Protein AF-A0A382GGD1-F1 (afdb_monomer_lite)

pLDDT: mean 84.11, std 13.81, range [53.19, 97.19]

Structure (mmCIF, N/CA/C/O backbone):
data_AF-A0A382GGD1-F1
#
_entry.id   AF-A0A382GGD1-F1
#
loop_
_atom_site.group_PDB
_atom_site.id
_atom_site.type_symbol
_atom_site.label_atom_id
_atom_site.label_alt_id
_atom_site.label_comp_id
_atom_site.label_asym_id
_atom_site.label_entity_id
_atom_site.label_seq_id
_atom_site.pdbx_PDB_ins_code
_atom_site.Cartn_x
_atom_site.Cartn_y
_atom_site.Cartn_z
_atom_site.occupancy
_atom_site.B_iso_or_equiv
_atom_site.auth_seq_id
_atom_site.auth_comp_id
_atom_site.auth_asym_id
_atom_site.auth_atom_id
_atom_site.pdbx_PDB_model_num
ATOM 1 N N . MET A 1 1 ? -46.964 12.993 37.342 1.00 58.44 1 MET A N 1
ATOM 2 C CA . MET A 1 1 ? -46.253 13.427 36.117 1.00 58.44 1 MET A CA 1
ATOM 3 C C . MET A 1 1 ? -44.753 13.723 36.313 1.00 58.44 1 MET A C 1
ATOM 5 O O . MET A 1 1 ? -44.130 14.163 35.367 1.00 58.44 1 MET A O 1
ATOM 9 N N . GLN A 1 2 ? -44.131 13.456 37.475 1.00 62.41 2 GLN A N 1
ATOM 10 C CA . GLN A 1 2 ? -42.715 13.800 37.748 1.00 62.41 2 GLN A CA 1
ATOM 11 C C . GLN A 1 2 ? -41.732 12.611 37.733 1.00 62.41 2 GLN A C 1
ATOM 13 O O . GLN A 1 2 ? -40.563 12.780 38.062 1.00 62.41 2 GLN A O 1
ATOM 18 N N . LYS A 1 3 ? -42.185 11.400 37.388 1.00 66.38 3 LYS A N 1
ATOM 19 C CA . LYS A 1 3 ? -41.391 10.173 37.570 1.00 66.38 3 LYS A CA 1
ATOM 20 C C . LYS A 1 3 ? -40.242 10.014 36.564 1.00 66.38 3 LYS A C 1
ATOM 22 O O . LYS A 1 3 ?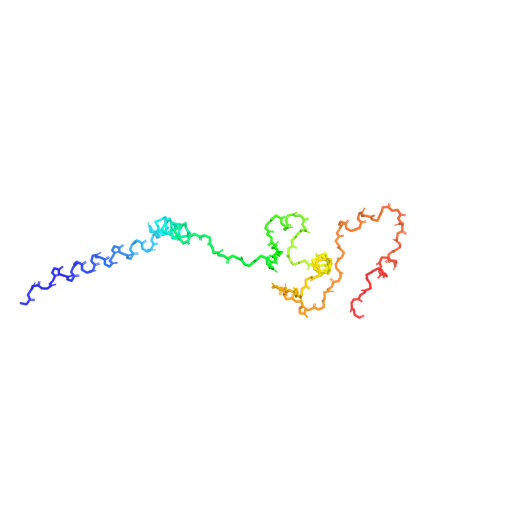 -39.306 9.284 36.869 1.00 66.38 3 LYS A O 1
ATOM 27 N N . ASP A 1 4 ? -40.276 10.737 35.440 1.00 76.69 4 ASP A N 1
ATOM 28 C CA . ASP A 1 4 ? -39.373 10.474 34.310 1.00 76.69 4 ASP A CA 1
ATOM 29 C C . ASP A 1 4 ? -38.191 11.453 34.182 1.00 76.69 4 ASP A C 1
ATOM 31 O O . ASP A 1 4 ? -37.212 11.166 33.494 1.00 76.69 4 ASP A O 1
ATOM 35 N N . TYR A 1 5 ? -38.225 12.579 34.907 1.00 85.38 5 TYR A N 1
ATOM 36 C CA . TYR A 1 5 ? -37.112 13.534 34.997 1.00 85.38 5 TYR A CA 1
ATOM 37 C C . TYR A 1 5 ? -35.745 12.917 35.340 1.00 85.38 5 TYR A C 1
ATOM 39 O O . TYR A 1 5 ? -34.767 13.317 34.704 1.00 85.38 5 TYR A O 1
ATOM 47 N N . PRO A 1 6 ? -35.617 11.953 36.277 1.00 90.19 6 PRO A N 1
ATOM 48 C CA . PRO A 1 6 ? -34.315 11.347 36.554 1.00 90.19 6 PRO A CA 1
ATOM 49 C C . PRO A 1 6 ? -33.727 10.626 35.335 1.00 90.19 6 PRO A C 1
ATOM 51 O O . PRO A 1 6 ? -32.525 10.721 35.105 1.00 90.19 6 PRO A O 1
ATOM 54 N N . TYR A 1 7 ? -34.546 9.968 34.509 1.00 92.62 7 TYR A N 1
ATOM 55 C CA . TYR A 1 7 ? -34.056 9.272 33.314 1.00 92.62 7 TYR A CA 1
ATOM 56 C C . TYR A 1 7 ? -33.569 10.247 32.243 1.00 92.62 7 TYR A C 1
ATOM 58 O O . TYR A 1 7 ? -32.540 10.000 31.620 1.00 92.62 7 TYR A O 1
ATOM 66 N N . ILE A 1 8 ? -34.261 11.379 32.084 1.00 93.50 8 ILE A N 1
ATOM 67 C CA . ILE A 1 8 ? -33.866 12.447 31.155 1.00 93.50 8 ILE A CA 1
ATOM 68 C C . ILE A 1 8 ? -32.514 13.042 31.570 1.00 93.50 8 ILE A C 1
ATOM 70 O O . ILE A 1 8 ? -31.624 13.227 30.740 1.00 93.50 8 ILE A O 1
ATOM 74 N N . ILE A 1 9 ? -32.323 13.302 32.865 1.00 94.88 9 ILE A N 1
ATOM 75 C CA . ILE A 1 9 ? -31.057 13.834 33.384 1.00 94.88 9 ILE A CA 1
ATOM 76 C C . ILE A 1 9 ? -29.919 12.831 33.164 1.00 94.88 9 ILE A C 1
ATOM 78 O O . ILE A 1 9 ? -28.842 13.223 32.721 1.00 94.88 9 ILE A O 1
ATOM 82 N N . ILE A 1 10 ? -30.162 11.540 33.409 1.00 96.00 10 ILE A N 1
ATOM 83 C CA . ILE A 1 10 ? -29.172 10.486 33.155 1.00 96.00 10 ILE A CA 1
ATOM 84 C C . ILE A 1 10 ? -28.827 10.415 31.665 1.00 96.00 10 ILE A C 1
ATOM 86 O O . ILE A 1 10 ? -27.644 10.384 31.329 1.00 96.00 10 ILE A O 1
ATOM 90 N N . SER A 1 11 ? -29.815 10.440 30.763 1.00 95.69 11 SER A N 1
ATOM 91 C CA . SER A 1 11 ? -29.546 10.366 29.322 1.00 95.69 11 SER A CA 1
ATOM 92 C C . SER A 1 11 ? -28.722 11.552 28.828 1.00 95.69 11 SER A C 1
ATOM 94 O O . SER A 1 11 ? -27.766 11.358 28.079 1.00 95.69 11 SER A O 1
ATOM 96 N N . PHE A 1 12 ? -29.037 12.769 29.285 1.00 96.88 12 PHE A N 1
ATOM 97 C CA . PHE A 1 12 ? -28.243 13.949 28.938 1.00 96.88 12 PHE A CA 1
ATOM 98 C C . PHE A 1 12 ? -26.852 13.908 29.569 1.00 96.88 12 PHE A C 1
ATOM 100 O O . PHE A 1 12 ? -25.885 14.269 28.906 1.00 96.88 12 PHE A O 1
ATOM 107 N N . GLY A 1 13 ? -26.725 13.418 30.804 1.00 97.19 13 GLY A N 1
ATOM 108 C CA . GLY A 1 13 ? -25.429 13.226 31.452 1.00 97.19 13 GLY A CA 1
ATOM 109 C C . GLY A 1 13 ? -24.529 12.270 30.669 1.00 97.19 13 GLY A C 1
ATOM 110 O O . GLY A 1 13 ? -23.388 12.609 30.367 1.00 97.19 13 GLY A O 1
ATOM 111 N N . VAL A 1 14 ? -25.062 11.114 30.266 1.00 97.00 14 VAL A N 1
ATOM 112 C CA . VAL A 1 14 ? -24.341 10.145 29.426 1.00 97.00 14 VAL A CA 1
ATOM 113 C C . VAL A 1 14 ? -23.961 10.770 28.083 1.00 97.00 14 VAL A C 1
ATOM 115 O O . VAL A 1 14 ? -22.804 10.675 27.679 1.00 97.00 14 VAL A O 1
ATOM 118 N N . ALA A 1 15 ? -24.893 11.458 27.417 1.00 96.94 15 ALA A N 1
ATOM 119 C CA . ALA A 1 15 ? -24.620 12.118 26.142 1.00 96.94 15 ALA A CA 1
ATOM 120 C C . ALA A 1 15 ? -23.500 13.165 26.259 1.00 96.94 15 ALA A C 1
ATOM 122 O O . ALA A 1 15 ? -22.594 13.177 25.433 1.00 96.94 15 ALA A O 1
ATOM 123 N N . ILE A 1 16 ? -23.516 13.998 27.305 1.00 96.88 16 ILE A N 1
ATOM 124 C CA . ILE A 1 16 ? -22.475 15.005 27.559 1.00 96.88 16 ILE A CA 1
ATOM 125 C C . ILE A 1 16 ? -21.115 14.339 27.781 1.00 96.88 16 ILE A C 1
ATOM 127 O O . ILE A 1 16 ? -20.122 14.796 27.219 1.00 96.88 16 ILE A O 1
ATOM 131 N N . VAL A 1 17 ? -21.059 13.247 28.549 1.00 95.88 17 VAL A N 1
ATOM 132 C CA . VAL A 1 17 ? -19.814 12.490 28.753 1.00 95.88 17 VAL A CA 1
ATOM 133 C C . VAL A 1 17 ? -19.264 11.983 27.422 1.00 95.88 17 VAL A C 1
ATOM 135 O O . VAL A 1 17 ? -18.088 12.198 27.143 1.00 95.88 17 VAL A O 1
ATOM 138 N N . PHE A 1 18 ? -20.098 11.374 26.574 1.00 94.50 18 PHE A N 1
ATOM 139 C CA . PHE A 1 18 ? -19.656 10.914 25.255 1.00 94.50 18 PHE A CA 1
ATOM 140 C C . PHE A 1 18 ? -19.214 12.067 24.351 1.00 94.50 18 PHE A C 1
ATOM 142 O O . PHE A 1 18 ? -18.177 11.947 23.711 1.00 94.50 18 PHE A O 1
ATOM 149 N N . ILE A 1 19 ? -19.923 13.201 24.350 1.00 95.75 19 ILE A N 1
ATOM 150 C CA . ILE A 1 19 ? -19.511 14.395 23.595 1.00 95.75 19 ILE A CA 1
ATOM 151 C C . ILE A 1 19 ? -18.121 14.863 24.036 1.00 95.75 19 ILE A C 1
ATOM 153 O O . ILE A 1 19 ? -17.281 15.141 23.187 1.00 95.75 19 ILE A O 1
ATOM 157 N N . ILE A 1 20 ? -17.857 14.919 25.345 1.00 95.44 20 ILE A N 1
ATOM 158 C CA . ILE A 1 20 ? -16.545 15.313 25.880 1.00 95.44 20 ILE A CA 1
ATOM 159 C C . ILE A 1 20 ? -15.473 14.294 25.478 1.00 95.44 20 ILE A C 1
ATOM 161 O O . ILE A 1 20 ? -14.418 14.686 24.988 1.00 95.44 20 ILE A O 1
ATOM 165 N N . LEU A 1 21 ? -15.740 12.995 25.643 1.00 93.31 21 LEU A N 1
ATOM 166 C CA . LEU A 1 21 ? -14.807 11.939 25.238 1.00 93.31 21 LEU A CA 1
ATOM 167 C C . LEU A 1 21 ? -14.469 12.027 23.745 1.00 93.31 21 LEU A C 1
ATOM 169 O O . LEU A 1 21 ? -13.305 11.860 23.387 1.00 93.31 21 LEU A O 1
ATOM 173 N N . THR A 1 22 ? -15.461 12.318 22.896 1.00 91.81 22 THR A N 1
ATOM 174 C CA . THR A 1 22 ? -15.271 12.476 21.452 1.00 91.81 22 THR A CA 1
ATOM 175 C C . THR A 1 22 ? -14.502 13.745 21.105 1.00 91.81 22 THR A C 1
ATOM 177 O O . THR A 1 22 ? -13.566 13.676 20.320 1.00 91.81 22 THR A O 1
ATOM 180 N N . TRP A 1 23 ? -14.849 14.886 21.705 1.00 95.06 23 TRP A N 1
ATOM 181 C CA . TRP A 1 23 ? -14.211 16.175 21.411 1.00 95.06 23 TRP A CA 1
ATOM 182 C C . TRP A 1 23 ? -12.721 16.195 21.768 1.00 95.06 23 TRP A C 1
ATOM 184 O O . TRP A 1 23 ? -11.930 16.846 21.096 1.00 95.06 23 TRP A O 1
ATOM 194 N N . PHE A 1 24 ? -12.346 15.499 22.842 1.00 93.88 24 PHE A N 1
ATOM 195 C CA . PHE A 1 24 ? -10.962 15.415 23.312 1.00 93.88 24 PHE A CA 1
ATOM 196 C C . PHE A 1 24 ? -10.246 14.130 22.874 1.00 93.88 24 PHE A C 1
ATOM 198 O O . PHE A 1 24 ? -9.156 13.867 23.377 1.00 93.88 24 PHE A O 1
ATOM 205 N N . GLU A 1 25 ? -10.856 13.316 22.001 1.00 91.19 25 GLU A N 1
ATOM 206 C CA . GLU A 1 25 ? -10.249 12.090 21.449 1.00 91.19 25 GLU A CA 1
ATOM 207 C C . GLU A 1 25 ? -9.727 11.113 22.532 1.00 91.19 25 GLU A C 1
ATOM 209 O O . GLU A 1 25 ? -8.839 10.290 22.313 1.00 91.19 25 GLU A O 1
ATOM 214 N N . LEU A 1 26 ? -10.321 11.142 23.734 1.00 86.81 26 LEU A N 1
ATOM 215 C CA . LEU A 1 26 ? -9.819 10.422 24.919 1.00 86.81 26 LEU A CA 1
ATOM 216 C C . LEU A 1 26 ? -9.935 8.890 24.811 1.00 86.81 26 LEU A C 1
ATOM 218 O O . LEU A 1 26 ? -9.441 8.164 25.675 1.00 86.81 26 LEU A O 1
ATOM 222 N N . TYR A 1 27 ? -10.596 8.396 23.766 1.00 88.00 27 TYR A N 1
ATOM 223 C CA . TYR A 1 27 ? -10.816 6.979 23.489 1.00 88.00 27 TYR A CA 1
ATOM 224 C C . TYR A 1 27 ? -9.859 6.412 22.428 1.00 88.00 27 TYR A C 1
ATOM 226 O O . TYR A 1 27 ? -9.732 5.190 22.353 1.00 88.00 27 TYR A O 1
ATOM 234 N N . GLU A 1 28 ? -9.138 7.245 21.666 1.00 89.44 28 GLU A N 1
ATOM 235 C CA . GLU A 1 28 ? -8.308 6.786 20.538 1.00 89.44 28 GLU A CA 1
ATOM 236 C C . GLU A 1 28 ? -7.224 5.793 20.964 1.00 89.44 28 GLU A C 1
ATOM 238 O O . GLU A 1 28 ? -7.002 4.766 20.327 1.00 89.44 28 GLU A O 1
ATOM 243 N N . GLY A 1 29 ? -6.558 6.052 22.094 1.00 91.50 29 GLY A N 1
ATOM 244 C CA . GLY A 1 29 ? -5.527 5.149 22.608 1.00 91.50 29 GLY A CA 1
ATOM 245 C C . GLY A 1 29 ? -6.076 3.765 22.973 1.00 91.50 29 GLY A C 1
ATOM 246 O O . GLY A 1 29 ? -5.388 2.756 22.795 1.00 91.50 29 GLY A O 1
ATOM 247 N N . MET A 1 30 ? -7.316 3.703 23.470 1.00 91.94 30 MET A N 1
ATOM 248 C CA . MET A 1 30 ? -8.003 2.436 23.730 1.00 91.94 30 MET A CA 1
ATOM 249 C C . MET A 1 30 ? -8.450 1.776 22.427 1.00 91.94 30 MET A C 1
ATOM 251 O O . MET A 1 30 ? -8.269 0.569 22.273 1.00 91.94 30 MET A O 1
ATOM 255 N N . GLU A 1 31 ? -8.995 2.552 21.494 1.00 93.50 31 GLU A N 1
ATOM 256 C CA . GLU A 1 31 ? -9.434 2.071 20.186 1.00 93.50 31 GLU A CA 1
ATOM 257 C C . GLU A 1 31 ? -8.283 1.439 19.399 1.00 93.50 31 GLU A C 1
ATOM 259 O O . GLU A 1 31 ? -8.405 0.291 18.974 1.00 93.50 31 GLU A O 1
ATOM 264 N N . ASN A 1 32 ? -7.140 2.120 19.301 1.00 95.00 32 ASN A N 1
ATOM 265 C CA . ASN A 1 32 ? -5.954 1.615 18.605 1.00 95.00 32 ASN A CA 1
ATOM 266 C C . ASN A 1 32 ? -5.463 0.293 19.209 1.00 95.00 32 ASN A C 1
ATOM 268 O O . ASN A 1 32 ? -5.207 -0.668 18.489 1.00 95.00 32 ASN A O 1
ATOM 272 N N . LYS A 1 33 ? -5.433 0.182 20.544 1.00 95.62 33 LYS A N 1
ATOM 273 C CA . LYS A 1 33 ? -5.076 -1.077 21.224 1.00 95.62 33 LYS A CA 1
ATOM 274 C C . LYS A 1 33 ? -6.081 -2.194 20.947 1.00 95.62 33 LYS A C 1
ATOM 276 O O . LYS A 1 33 ? -5.685 -3.342 20.750 1.00 95.62 33 LYS A O 1
ATOM 281 N N . LEU A 1 34 ? -7.379 -1.887 20.954 1.00 96.00 34 LEU A N 1
ATOM 282 C CA . LEU A 1 34 ? -8.422 -2.861 20.625 1.00 96.00 34 LEU A CA 1
ATOM 283 C C . LEU A 1 34 ? -8.319 -3.306 19.162 1.00 96.00 34 LEU A C 1
ATOM 285 O O . LEU A 1 34 ? -8.526 -4.482 18.863 1.00 96.00 34 LEU A O 1
ATOM 289 N N . LEU A 1 35 ? -7.973 -2.394 18.260 1.00 95.81 35 LEU A N 1
ATOM 290 C CA . LEU A 1 35 ? -7.758 -2.666 16.846 1.00 95.81 35 LEU A CA 1
ATOM 291 C C . LEU A 1 35 ? -6.530 -3.565 16.626 1.00 95.81 35 LEU A C 1
ATOM 293 O O . LEU A 1 35 ? -6.644 -4.582 15.937 1.00 95.81 35 LEU A O 1
ATOM 297 N N . ASP A 1 36 ? -5.417 -3.291 17.306 1.00 95.56 36 ASP A N 1
ATOM 298 C CA . ASP A 1 36 ? -4.228 -4.152 17.300 1.00 95.56 36 ASP A CA 1
ATOM 299 C C . ASP A 1 36 ? -4.542 -5.561 17.821 1.00 95.56 36 ASP A C 1
ATOM 301 O O . ASP A 1 36 ? -4.190 -6.562 17.192 1.00 95.56 36 ASP A O 1
ATOM 305 N N . LEU A 1 37 ? -5.275 -5.663 18.935 1.00 96.69 37 LEU A N 1
ATOM 306 C CA . LEU A 1 37 ? -5.716 -6.950 19.484 1.00 96.69 37 LEU A CA 1
ATOM 307 C C . LEU A 1 37 ? -6.597 -7.719 18.496 1.00 96.69 37 LEU A C 1
ATOM 309 O O . LEU A 1 37 ? -6.460 -8.937 18.372 1.00 96.69 37 LEU A O 1
ATOM 313 N N . ARG A 1 38 ? -7.474 -7.028 17.759 1.00 95.25 38 ARG A N 1
ATOM 314 C CA . ARG A 1 38 ? -8.291 -7.652 16.708 1.00 95.25 38 ARG A CA 1
ATOM 315 C C . ARG A 1 38 ? -7.427 -8.182 15.569 1.00 95.25 38 ARG A C 1
ATOM 317 O O . ARG A 1 38 ? -7.721 -9.270 15.078 1.00 95.25 38 ARG A O 1
ATOM 324 N N . PHE A 1 39 ? -6.368 -7.477 15.171 1.00 94.81 39 PHE A N 1
ATOM 325 C CA . PHE A 1 39 ? -5.437 -7.982 14.157 1.00 94.81 39 PHE A CA 1
ATOM 326 C C . PHE A 1 39 ? -4.636 -9.186 14.643 1.00 94.81 39 PHE A C 1
ATOM 328 O O . PHE A 1 39 ? -4.523 -10.167 13.906 1.00 94.81 39 PHE A O 1
ATOM 335 N N . LEU A 1 40 ? -4.149 -9.152 15.884 1.00 93.69 40 LEU A N 1
ATOM 336 C CA . LEU A 1 40 ? -3.453 -10.286 16.491 1.00 93.69 40 LEU A CA 1
ATOM 337 C C . LEU A 1 40 ? -4.367 -11.514 16.589 1.00 93.69 40 LEU A C 1
ATOM 339 O O . LEU A 1 40 ? -3.966 -1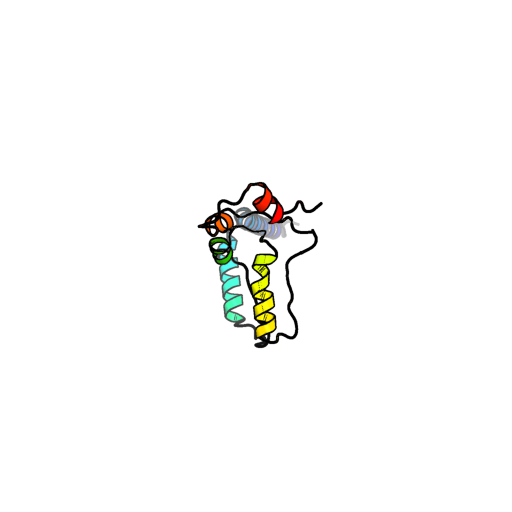2.604 16.189 1.00 93.69 40 LEU A O 1
ATOM 343 N N . ASN A 1 41 ? -5.606 -11.331 17.055 1.00 95.62 41 ASN A N 1
ATOM 344 C CA . ASN A 1 41 ? -6.579 -12.414 17.197 1.00 95.62 41 ASN A CA 1
ATOM 345 C C . ASN A 1 41 ? -7.057 -12.971 15.848 1.00 95.62 41 ASN A C 1
ATOM 347 O O . ASN A 1 41 ? -7.285 -14.170 15.728 1.00 95.62 41 ASN A O 1
ATOM 351 N N . ARG A 1 42 ? -7.200 -12.118 14.823 1.00 94.00 42 ARG A N 1
ATOM 352 C CA . ARG A 1 42 ? -7.532 -12.563 13.458 1.00 94.00 42 ARG A CA 1
ATOM 353 C C . ARG A 1 42 ? -6.444 -13.474 12.885 1.00 94.00 42 ARG A C 1
ATOM 355 O O . ARG A 1 42 ? -6.754 -14.359 12.095 1.00 94.00 42 ARG A O 1
ATOM 362 N N . GLY A 1 43 ? -5.189 -13.249 13.270 1.00 91.00 43 GLY A N 1
ATOM 363 C CA . GLY A 1 43 ? -4.047 -13.986 12.752 1.00 91.00 43 GLY A CA 1
ATOM 364 C C . GLY A 1 43 ? -3.675 -13.588 11.321 1.00 91.00 43 GLY A C 1
ATOM 365 O O . GLY A 1 43 ? -4.168 -12.602 10.756 1.00 91.00 43 GLY A O 1
ATOM 366 N N . LYS A 1 44 ? -2.745 -14.355 10.743 1.00 88.94 44 LYS A N 1
ATOM 367 C CA . LYS A 1 44 ? -2.278 -14.145 9.370 1.00 88.94 44 LYS A CA 1
ATOM 368 C C . LYS A 1 44 ? -3.368 -14.564 8.390 1.00 88.94 44 LYS A C 1
ATOM 370 O 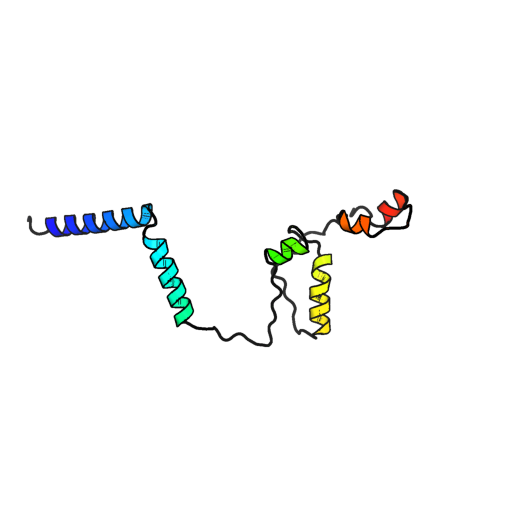O . LYS A 1 44 ? -3.942 -15.638 8.522 1.00 88.94 44 LYS A O 1
ATOM 375 N N . ILE A 1 45 ? -3.623 -13.713 7.404 1.00 89.50 45 ILE A N 1
ATOM 376 C CA . ILE A 1 45 ? -4.460 -14.072 6.261 1.00 89.50 45 ILE A CA 1
ATOM 377 C C . ILE A 1 45 ? -3.603 -14.940 5.342 1.00 89.50 45 ILE A C 1
ATOM 379 O O . ILE A 1 45 ? -2.457 -14.580 5.071 1.00 89.50 45 ILE A O 1
ATOM 383 N N . GLU A 1 46 ? -4.137 -16.073 4.887 1.00 89.81 46 GLU A N 1
ATOM 384 C CA . GLU A 1 46 ? -3.444 -16.901 3.904 1.00 89.81 46 GLU A CA 1
ATOM 385 C C . GLU A 1 46 ? -3.260 -16.112 2.607 1.00 89.81 46 GLU A C 1
ATOM 387 O O . GLU A 1 46 ? -4.219 -15.664 1.976 1.00 89.81 46 GLU A O 1
ATOM 392 N N . THR A 1 47 ? -2.002 -15.907 2.237 1.00 90.38 47 THR A N 1
ATOM 393 C CA . THR A 1 47 ? -1.612 -15.259 0.990 1.00 90.38 47 THR A CA 1
ATOM 394 C C . THR A 1 47 ? -1.338 -16.319 -0.057 1.00 90.38 47 THR A C 1
ATOM 396 O O . THR A 1 47 ? -0.821 -17.394 0.250 1.00 90.38 47 THR A O 1
ATOM 399 N N . ARG A 1 48 ? -1.640 -16.011 -1.316 1.00 92.44 48 ARG A N 1
ATOM 400 C CA . ARG A 1 48 ? -1.220 -16.882 -2.408 1.00 92.44 48 ARG A CA 1
ATOM 401 C C . ARG A 1 48 ? 0.289 -16.755 -2.616 1.00 92.44 48 ARG A C 1
ATOM 403 O O . ARG A 1 48 ? 0.821 -15.650 -2.591 1.00 92.44 48 ARG A O 1
ATOM 410 N N . ASN A 1 49 ? 0.958 -17.882 -2.840 1.00 90.62 49 ASN A N 1
ATOM 411 C CA . ASN A 1 49 ? 2.414 -17.936 -3.020 1.00 90.62 49 ASN A CA 1
ATOM 412 C C . ASN A 1 49 ? 2.859 -17.678 -4.470 1.00 90.62 49 ASN A C 1
ATOM 414 O O . ASN A 1 49 ? 4.052 -17.676 -4.751 1.00 90.62 49 ASN A O 1
ATOM 418 N N . ASP A 1 50 ? 1.910 -17.498 -5.388 1.00 92.88 50 ASP A N 1
ATOM 419 C CA . ASP A 1 50 ? 2.134 -17.218 -6.810 1.00 92.88 50 ASP A CA 1
ATOM 420 C C . ASP A 1 50 ? 2.003 -15.723 -7.150 1.00 92.88 50 ASP A C 1
ATOM 422 O O . ASP A 1 50 ? 2.055 -15.343 -8.316 1.00 92.88 50 ASP A O 1
ATOM 426 N N . ILE A 1 51 ? 1.836 -14.868 -6.137 1.00 92.94 51 ILE A N 1
ATOM 427 C CA . ILE A 1 51 ? 1.759 -13.416 -6.290 1.00 92.94 51 ILE A CA 1
ATOM 428 C C . ILE A 1 51 ? 2.952 -12.790 -5.573 1.00 92.94 51 ILE A C 1
ATOM 430 O O . ILE A 1 51 ? 3.162 -13.020 -4.383 1.00 92.94 51 ILE A O 1
ATOM 434 N N . ALA A 1 52 ? 3.700 -11.960 -6.296 1.00 91.44 52 ALA A N 1
ATOM 435 C CA . ALA A 1 52 ? 4.746 -11.110 -5.744 1.00 91.44 52 ALA A CA 1
ATOM 436 C C . ALA A 1 52 ? 4.340 -9.638 -5.876 1.00 91.44 52 ALA A C 1
ATOM 438 O O . ALA A 1 52 ? 3.772 -9.237 -6.893 1.00 91.44 52 ALA A O 1
ATOM 439 N N . THR A 1 53 ? 4.640 -8.835 -4.855 1.00 92.75 53 THR A N 1
ATOM 440 C CA . THR A 1 53 ? 4.432 -7.383 -4.870 1.00 92.75 53 THR A CA 1
ATOM 441 C C . THR A 1 53 ? 5.771 -6.662 -4.927 1.00 92.75 53 THR A C 1
ATOM 443 O O . THR A 1 53 ? 6.768 -7.111 -4.360 1.00 92.75 53 THR A O 1
ATOM 446 N N . LEU A 1 54 ? 5.792 -5.535 -5.636 1.00 92.12 54 LEU A N 1
ATOM 447 C CA . LEU A 1 54 ? 6.906 -4.598 -5.641 1.00 92.12 54 LEU A CA 1
ATOM 448 C C . LEU A 1 54 ? 6.395 -3.278 -5.073 1.00 92.12 54 LEU A C 1
ATOM 450 O O . LEU A 1 54 ? 5.726 -2.515 -5.768 1.00 92.12 54 LEU A O 1
ATOM 454 N N . ASP A 1 55 ? 6.710 -3.036 -3.806 1.00 92.38 55 ASP A N 1
ATOM 455 C CA . ASP A 1 55 ? 6.223 -1.871 -3.080 1.00 92.38 55 ASP A CA 1
ATOM 456 C C . ASP A 1 55 ? 7.222 -0.711 -3.165 1.00 92.38 55 ASP A C 1
ATOM 458 O O . ASP A 1 55 ? 8.441 -0.898 -3.126 1.00 92.38 55 ASP A O 1
ATOM 462 N N . MET A 1 56 ? 6.695 0.509 -3.271 1.00 90.50 56 MET A N 1
ATOM 463 C CA . MET A 1 56 ? 7.480 1.742 -3.230 1.00 90.50 56 MET A CA 1
ATOM 464 C C . MET A 1 56 ? 7.253 2.412 -1.879 1.00 90.50 56 MET A C 1
ATOM 466 O O . MET A 1 56 ? 6.182 2.965 -1.628 1.00 90.50 56 MET A O 1
ATOM 470 N N . ASP A 1 57 ? 8.255 2.359 -1.004 1.00 93.00 57 ASP A N 1
ATOM 471 C CA . ASP A 1 57 ? 8.165 2.901 0.350 1.00 93.00 57 ASP A CA 1
ATOM 472 C C . ASP A 1 57 ? 9.111 4.098 0.565 1.00 93.00 57 ASP A C 1
ATOM 474 O O . ASP A 1 57 ? 9.810 4.578 -0.335 1.00 93.00 57 ASP A O 1
ATOM 478 N N . SER A 1 58 ? 9.139 4.608 1.796 1.00 93.25 58 SER A N 1
ATOM 479 C CA . SER A 1 58 ? 10.016 5.717 2.175 1.00 93.25 58 SER A CA 1
ATOM 480 C C . SER A 1 58 ? 11.507 5.394 2.043 1.00 93.25 58 SER A C 1
ATOM 482 O O . SER A 1 58 ? 12.305 6.322 1.894 1.00 93.25 58 SER A O 1
ATOM 484 N N . LYS A 1 59 ? 11.907 4.117 2.074 1.00 92.50 59 LYS A N 1
ATOM 485 C CA . LYS A 1 59 ? 13.293 3.693 1.838 1.00 92.50 59 LYS A CA 1
ATOM 486 C C . LYS A 1 59 ? 13.593 3.691 0.346 1.00 92.50 59 LYS A C 1
ATOM 488 O O . LYS A 1 59 ? 14.639 4.201 -0.051 1.00 92.50 59 LYS A O 1
ATOM 493 N N . SER A 1 60 ? 12.666 3.213 -0.485 1.00 91.00 60 SER A N 1
ATOM 494 C CA . SER A 1 60 ? 12.785 3.295 -1.945 1.00 91.00 60 SER A CA 1
ATOM 495 C C . SER A 1 60 ? 12.953 4.746 -2.400 1.00 91.00 60 SER A C 1
ATOM 497 O O . SER A 1 60 ? 13.839 5.034 -3.199 1.00 91.00 60 SER A O 1
ATOM 499 N N . LEU A 1 61 ? 12.175 5.681 -1.838 1.00 91.06 61 LEU A N 1
ATOM 500 C CA . LEU A 1 61 ? 12.283 7.115 -2.150 1.00 91.06 61 LEU A CA 1
ATOM 501 C C . LEU A 1 61 ? 13.629 7.730 -1.739 1.00 91.06 61 LEU A C 1
ATOM 503 O O . LEU A 1 61 ? 14.109 8.644 -2.404 1.00 91.06 61 LEU A O 1
ATOM 507 N N . GLN A 1 62 ? 14.254 7.241 -0.666 1.00 90.06 62 GLN A N 1
ATOM 508 C CA . GLN A 1 62 ? 15.584 7.708 -0.253 1.00 90.06 62 GLN A CA 1
ATOM 509 C C . GLN A 1 62 ? 16.685 7.243 -1.211 1.00 90.06 62 GLN A C 1
ATOM 511 O O . GLN A 1 62 ? 17.661 7.961 -1.407 1.00 90.06 62 GLN A O 1
ATOM 516 N N . VAL A 1 63 ? 16.527 6.058 -1.807 1.00 88.12 63 VAL A N 1
ATOM 517 C CA . VAL A 1 63 ? 17.518 5.467 -2.719 1.00 88.12 63 VAL A CA 1
ATOM 518 C C . VAL A 1 63 ? 17.329 5.957 -4.155 1.00 88.12 63 VAL A C 1
ATOM 520 O O . VAL A 1 63 ? 18.289 6.356 -4.805 1.00 88.12 63 VAL A O 1
ATOM 523 N N . VAL A 1 64 ? 16.095 5.914 -4.659 1.00 85.38 64 VAL A N 1
ATOM 524 C CA . VAL A 1 64 ? 15.764 6.225 -6.060 1.00 85.38 64 VAL A CA 1
ATOM 525 C C . VAL A 1 64 ? 15.555 7.723 -6.266 1.00 85.38 64 VAL A C 1
ATOM 527 O O . VAL A 1 64 ? 15.828 8.240 -7.345 1.00 85.38 64 VAL A O 1
ATOM 530 N N . GLY A 1 65 ? 15.093 8.423 -5.231 1.00 86.50 65 GLY A N 1
ATOM 531 C CA . GLY A 1 65 ? 14.758 9.838 -5.278 1.00 86.50 65 GLY A CA 1
ATOM 532 C C . GLY A 1 65 ? 13.259 10.099 -5.149 1.00 86.50 65 GLY A C 1
ATOM 533 O O . GLY A 1 65 ? 12.432 9.203 -4.961 1.00 86.50 65 GLY A O 1
ATOM 534 N N . ARG A 1 66 ? 12.896 11.379 -5.232 1.00 85.88 66 ARG A N 1
ATOM 535 C CA . ARG A 1 66 ? 11.524 11.843 -5.016 1.00 85.88 66 ARG A CA 1
ATOM 536 C C . ARG A 1 66 ? 10.601 11.416 -6.166 1.00 85.88 66 ARG A C 1
ATOM 538 O O . ARG A 1 66 ? 10.925 11.620 -7.328 1.00 85.88 66 ARG A O 1
ATOM 545 N N . TRP A 1 67 ? 9.422 10.904 -5.825 1.00 86.31 67 TRP A N 1
ATOM 546 C CA . TRP A 1 67 ? 8.315 10.666 -6.758 1.00 86.31 67 TRP A CA 1
ATOM 547 C C . TRP A 1 67 ? 7.769 11.988 -7.357 1.00 86.31 67 TRP A C 1
ATOM 549 O O . TRP A 1 67 ? 7.732 12.989 -6.630 1.00 86.31 67 TRP A O 1
ATOM 559 N N . PRO A 1 68 ? 7.279 12.035 -8.616 1.00 87.19 68 PRO A N 1
ATOM 560 C CA . PRO A 1 68 ? 7.123 10.941 -9.579 1.00 87.19 68 PRO A CA 1
ATOM 561 C C . PRO A 1 68 ? 8.420 10.521 -10.262 1.00 87.19 68 PRO A C 1
ATOM 563 O O . PRO A 1 68 ? 9.237 11.359 -10.632 1.00 87.19 68 PRO A O 1
ATOM 566 N N . TRP A 1 69 ? 8.595 9.211 -10.432 1.00 86.38 69 TRP A N 1
ATOM 567 C CA . TRP A 1 69 ? 9.765 8.652 -11.102 1.00 86.38 69 TRP A CA 1
ATOM 568 C C . TRP A 1 69 ? 9.588 8.582 -12.617 1.00 86.38 69 TRP A C 1
ATOM 570 O O . TRP A 1 69 ? 8.478 8.496 -13.144 1.00 86.38 69 TRP A O 1
ATOM 580 N N . SER A 1 70 ? 10.720 8.572 -13.318 1.00 86.06 70 SER A N 1
ATOM 581 C CA . SER A 1 70 ? 10.764 8.265 -14.744 1.00 86.06 70 SER A CA 1
ATOM 582 C C . SER A 1 70 ? 10.326 6.819 -15.015 1.00 86.06 70 SER A C 1
ATOM 584 O O . SER A 1 70 ? 10.708 5.912 -14.277 1.00 86.06 70 SER A O 1
ATOM 586 N N . ARG A 1 71 ? 9.610 6.577 -16.122 1.00 87.00 71 ARG A N 1
ATOM 587 C CA . ARG A 1 71 ? 9.244 5.249 -16.659 1.00 87.00 71 ARG A CA 1
ATOM 588 C C . ARG A 1 71 ? 10.457 4.328 -16.780 1.00 87.00 71 ARG A C 1
ATOM 590 O O . ARG A 1 71 ? 10.329 3.123 -16.590 1.00 87.00 71 ARG A O 1
ATOM 597 N N . GLU A 1 72 ? 11.639 4.887 -17.027 1.00 86.06 72 GLU A N 1
ATOM 598 C CA . GLU A 1 72 ? 12.898 4.137 -17.081 1.00 86.06 72 GLU A CA 1
ATOM 599 C C . GLU A 1 72 ? 13.224 3.444 -15.750 1.00 86.06 72 GLU A C 1
ATOM 601 O O . GLU A 1 72 ? 13.688 2.304 -15.749 1.00 86.06 72 GLU A O 1
ATOM 606 N N . LYS A 1 73 ? 12.891 4.063 -14.607 1.00 87.56 73 LYS A N 1
ATOM 607 C CA . LYS A 1 73 ? 13.088 3.459 -13.276 1.00 87.56 73 LYS A CA 1
ATOM 608 C C . LYS A 1 73 ? 12.183 2.242 -13.046 1.00 87.56 73 LYS A C 1
ATOM 610 O O . LYS A 1 73 ? 12.474 1.435 -12.169 1.00 87.56 73 LYS A O 1
ATOM 615 N N . HIS A 1 74 ? 11.127 2.070 -13.846 1.00 90.88 74 HIS A N 1
ATOM 616 C CA . HIS A 1 74 ? 10.236 0.910 -13.783 1.00 90.88 74 HIS A CA 1
ATOM 617 C C . HIS A 1 74 ? 10.674 -0.239 -14.707 1.00 90.88 74 HIS A C 1
ATOM 619 O O . HIS A 1 74 ? 10.209 -1.363 -14.525 1.00 90.88 74 HIS A O 1
ATOM 625 N N . VAL A 1 75 ? 11.598 -0.020 -15.652 1.00 92.25 75 VAL A N 1
ATOM 626 C CA . VAL A 1 75 ? 12.088 -1.070 -16.571 1.00 92.25 75 VAL A CA 1
ATOM 627 C C . VAL A 1 75 ? 12.623 -2.309 -15.839 1.00 92.25 75 VAL A C 1
ATOM 629 O O . VAL A 1 75 ? 12.262 -3.415 -16.249 1.00 92.25 75 VAL A O 1
ATOM 632 N N . PRO A 1 76 ? 13.397 -2.192 -14.738 1.00 92.25 76 PRO A N 1
ATOM 633 C CA . PRO A 1 76 ? 13.850 -3.363 -13.989 1.00 92.25 76 PRO A CA 1
ATOM 634 C C . PRO A 1 76 ? 12.708 -4.262 -13.501 1.00 92.25 76 PRO A C 1
ATOM 636 O O . PRO A 1 76 ? 12.856 -5.479 -13.521 1.00 92.25 76 PRO A O 1
ATOM 639 N N . SER A 1 77 ? 11.548 -3.696 -13.137 1.00 93.19 77 SER A N 1
ATOM 640 C CA . SER A 1 77 ? 10.382 -4.489 -12.711 1.00 93.19 77 SER A CA 1
ATOM 641 C C . SER A 1 77 ? 9.813 -5.342 -13.850 1.00 93.19 77 SER A C 1
ATOM 643 O O . SER A 1 77 ? 9.443 -6.495 -13.645 1.00 93.19 77 SER A O 1
ATOM 645 N N . ILE A 1 78 ? 9.828 -4.811 -15.074 1.00 95.12 78 ILE A N 1
ATOM 646 C CA . ILE A 1 78 ? 9.381 -5.516 -16.280 1.00 95.12 78 ILE A CA 1
ATOM 647 C C . ILE A 1 78 ? 10.373 -6.623 -16.645 1.00 95.12 78 ILE A C 1
ATOM 649 O O . ILE A 1 78 ? 9.970 -7.731 -16.998 1.00 95.12 78 ILE A O 1
ATOM 653 N N . LEU A 1 79 ? 11.675 -6.335 -16.556 1.00 96.38 79 LEU A N 1
ATOM 654 C CA . LEU A 1 79 ? 12.720 -7.324 -16.821 1.00 96.38 79 LEU A CA 1
ATOM 655 C C . LEU A 1 79 ? 12.671 -8.471 -15.811 1.00 96.38 79 LEU A C 1
ATOM 657 O O . LEU A 1 79 ? 12.711 -9.624 -16.229 1.00 96.38 79 LEU A O 1
ATOM 661 N N . ALA A 1 80 ? 12.497 -8.163 -14.525 1.00 94.50 80 ALA A N 1
ATOM 662 C CA . ALA A 1 80 ? 12.319 -9.168 -13.484 1.00 94.50 80 ALA A CA 1
ATOM 663 C C . ALA A 1 80 ? 11.073 -10.027 -13.746 1.00 94.50 80 ALA A C 1
ATOM 665 O O . ALA A 1 80 ? 11.149 -11.253 -13.706 1.00 94.50 80 ALA A O 1
ATOM 666 N N . ALA A 1 81 ? 9.942 -9.407 -14.104 1.00 95.38 81 ALA A N 1
ATOM 667 C CA . ALA A 1 81 ? 8.729 -10.147 -14.446 1.00 95.38 81 ALA A CA 1
ATOM 668 C C . ALA A 1 81 ? 8.943 -11.106 -15.628 1.00 95.38 81 ALA A C 1
ATOM 670 O O . ALA A 1 81 ? 8.483 -12.248 -15.600 1.00 95.38 81 ALA A O 1
ATOM 671 N N . LYS A 1 82 ? 9.693 -10.666 -16.646 1.00 96.19 82 LYS A N 1
ATOM 672 C CA . LYS A 1 82 ? 10.065 -11.501 -17.792 1.00 96.19 82 LYS A CA 1
ATOM 673 C C . LYS A 1 82 ? 10.997 -12.648 -17.396 1.00 96.19 82 LYS A C 1
ATOM 675 O O . LYS A 1 82 ? 10.782 -13.772 -17.838 1.00 96.19 82 LYS A O 1
ATOM 680 N N . GLU A 1 83 ? 12.029 -12.373 -16.601 1.00 96.44 83 GLU A N 1
ATOM 681 C CA . GLU A 1 83 ? 13.004 -13.370 -16.136 1.00 96.44 83 GLU A CA 1
ATOM 682 C C . GLU A 1 83 ? 12.327 -14.480 -15.324 1.00 96.44 83 GLU A C 1
ATOM 684 O O . GLU A 1 83 ? 12.593 -15.664 -15.538 1.00 96.44 83 GLU A O 1
ATOM 689 N N . HIS A 1 84 ? 11.382 -14.101 -14.466 1.00 94.25 84 HIS A N 1
ATOM 690 C CA . HIS A 1 84 ? 10.593 -15.029 -13.660 1.00 94.25 84 HIS A CA 1
ATOM 691 C C . HIS A 1 84 ? 9.388 -15.631 -14.394 1.00 94.25 84 HIS A C 1
ATOM 693 O O . HIS A 1 84 ? 8.628 -16.370 -13.775 1.00 94.25 84 HIS A O 1
ATOM 699 N N . GLN A 1 85 ? 9.223 -15.357 -15.695 1.00 95.06 85 GLN A N 1
ATOM 700 C CA . GLN A 1 85 ? 8.138 -15.892 -16.527 1.00 95.06 85 GLN A CA 1
ATOM 701 C C . GLN A 1 85 ? 6.748 -15.639 -15.919 1.00 95.06 85 GLN A C 1
ATOM 703 O O . GLN A 1 85 ? 5.889 -16.515 -15.933 1.00 95.06 85 GLN A O 1
ATOM 708 N N . MET A 1 86 ? 6.533 -14.445 -15.356 1.00 95.56 86 MET A N 1
ATOM 709 C CA . MET A 1 86 ? 5.247 -14.084 -14.761 1.00 95.56 86 MET A CA 1
ATOM 710 C C . MET A 1 86 ? 4.140 -14.073 -15.823 1.00 95.56 86 MET A C 1
ATOM 712 O O . MET A 1 86 ? 4.302 -13.470 -16.885 1.00 95.56 86 MET A O 1
ATOM 716 N N . ASP A 1 87 ? 2.990 -14.667 -15.501 1.00 95.69 87 ASP A N 1
ATOM 717 C CA . ASP A 1 87 ? 1.822 -14.693 -16.393 1.00 95.69 87 ASP A CA 1
ATOM 718 C C . ASP A 1 87 ? 1.203 -13.300 -16.598 1.00 95.69 87 ASP A C 1
ATOM 720 O O . ASP A 1 87 ? 0.634 -13.003 -17.649 1.00 95.69 87 ASP A O 1
ATOM 724 N N . ALA A 1 88 ? 1.302 -12.434 -15.583 1.00 95.31 88 ALA A N 1
ATOM 725 C CA . ALA A 1 88 ? 0.777 -11.077 -15.610 1.00 95.31 88 ALA A CA 1
ATOM 726 C C . ALA A 1 88 ? 1.616 -10.128 -14.744 1.00 95.31 88 ALA A C 1
ATOM 728 O O . ALA A 1 88 ? 2.073 -10.489 -13.660 1.00 95.31 88 ALA A O 1
ATOM 729 N N . LEU A 1 89 ? 1.756 -8.885 -15.208 1.00 95.19 89 LEU A N 1
ATOM 730 C CA . LEU A 1 89 ? 2.331 -7.768 -14.461 1.00 95.19 89 LEU A CA 1
ATOM 731 C C . LEU A 1 89 ? 1.319 -6.621 -14.451 1.00 95.19 89 LEU A C 1
ATOM 733 O O . LEU A 1 89 ? 0.858 -6.195 -15.511 1.00 95.19 89 LEU A O 1
ATOM 737 N N . ALA A 1 90 ? 0.984 -6.121 -13.264 1.00 94.69 90 ALA A N 1
ATOM 738 C CA . ALA A 1 90 ? 0.056 -5.012 -13.080 1.00 94.69 90 ALA A CA 1
ATOM 739 C C . ALA A 1 90 ? 0.756 -3.845 -12.379 1.00 94.69 90 ALA A C 1
ATOM 741 O O . ALA A 1 90 ? 1.558 -4.052 -11.470 1.00 94.69 90 ALA A O 1
ATOM 742 N N . PHE A 1 91 ? 0.424 -2.623 -12.789 1.00 93.56 91 PHE A N 1
ATOM 743 C CA . PHE A 1 91 ? 0.904 -1.398 -12.159 1.00 93.56 91 PHE A CA 1
ATOM 744 C C . PHE A 1 91 ? -0.275 -0.652 -11.542 1.00 93.56 91 PHE A C 1
ATOM 746 O O . PHE A 1 91 ? -1.219 -0.312 -12.252 1.00 93.56 91 PHE A O 1
ATOM 753 N N . ASP A 1 92 ? -0.185 -0.340 -10.250 1.00 92.94 92 ASP A N 1
ATOM 754 C CA . ASP A 1 92 ? -1.081 0.612 -9.578 1.00 92.94 92 ASP A CA 1
ATOM 755 C C . ASP A 1 92 ? -0.528 2.044 -9.704 1.00 92.94 92 ASP A C 1
ATOM 757 O O . ASP A 1 92 ? -0.261 2.748 -8.732 1.00 92.94 92 ASP A O 1
ATOM 761 N N . ILE A 1 93 ? -0.199 2.425 -10.942 1.00 90.12 93 ILE A N 1
ATOM 762 C CA . ILE A 1 93 ? 0.412 3.708 -11.295 1.00 90.12 93 ILE A CA 1
ATOM 763 C C . ILE A 1 93 ? -0.115 4.120 -12.666 1.00 90.12 93 ILE A C 1
ATOM 765 O O . ILE A 1 93 ? -0.157 3.326 -13.607 1.00 90.12 93 ILE A O 1
ATOM 769 N N . PHE A 1 94 ? -0.474 5.393 -12.800 1.00 88.62 94 PHE A N 1
ATOM 770 C CA . PHE A 1 94 ? -0.930 5.955 -14.061 1.00 88.62 94 PHE A CA 1
ATOM 771 C C . PHE A 1 94 ? 0.232 6.390 -14.962 1.00 88.62 94 PHE A C 1
ATOM 773 O O . PHE A 1 94 ? 1.076 7.192 -14.574 1.00 88.62 94 PHE A O 1
ATOM 780 N N . PHE A 1 95 ? 0.210 5.927 -16.215 1.00 87.31 95 PHE A N 1
ATOM 781 C CA . PHE A 1 95 ? 1.155 6.305 -17.274 1.00 87.31 95 PHE A CA 1
ATOM 782 C C . PHE A 1 95 ? 0.453 7.066 -18.413 1.00 87.31 95 PHE A C 1
ATOM 784 O O . PHE A 1 95 ? 0.609 6.729 -19.589 1.00 87.31 95 PHE A O 1
ATOM 791 N N . ILE A 1 96 ? -0.357 8.067 -18.061 1.00 86.06 96 ILE A N 1
ATOM 792 C CA . ILE A 1 96 ? -1.304 8.722 -18.983 1.00 86.06 96 ILE A CA 1
ATOM 793 C C . ILE A 1 96 ? -0.586 9.674 -19.951 1.00 86.06 96 ILE A C 1
ATOM 795 O O . ILE A 1 96 ? -0.838 9.643 -21.151 1.00 86.06 96 ILE A O 1
ATOM 799 N N . GLU A 1 97 ? 0.337 10.492 -19.451 1.00 82.38 97 GLU A N 1
ATOM 800 C CA . GLU A 1 97 ? 1.007 11.522 -20.249 1.00 82.38 97 GLU A CA 1
ATOM 801 C C . GLU A 1 97 ? 2.323 11.017 -20.840 1.00 82.38 97 GLU A C 1
ATOM 803 O O . GLU A 1 97 ? 3.026 10.202 -20.228 1.00 82.38 97 GLU A O 1
ATOM 808 N N . ARG A 1 98 ? 2.688 11.512 -22.031 1.00 81.25 98 ARG A N 1
ATOM 809 C CA . ARG A 1 98 ? 4.029 11.278 -22.575 1.00 81.25 98 ARG A CA 1
ATOM 810 C C . ARG A 1 98 ? 5.031 11.864 -21.589 1.00 81.25 98 ARG A C 1
ATOM 812 O O . ARG A 1 98 ? 4.928 13.018 -21.200 1.00 81.25 98 ARG A O 1
ATOM 819 N N . GLN A 1 99 ? 5.992 11.049 -21.183 1.00 76.00 99 GLN A N 1
ATOM 820 C CA . GLN A 1 99 ? 6.969 11.500 -20.218 1.00 76.00 99 GLN A CA 1
ATOM 821 C C . GLN A 1 99 ? 8.024 12.369 -20.902 1.00 76.00 99 GLN A C 1
ATOM 823 O O . GLN A 1 99 ? 8.674 11.928 -21.852 1.00 76.00 99 GLN A O 1
ATOM 828 N N . GLU A 1 100 ? 8.223 13.578 -20.387 1.00 67.94 100 GLU A N 1
ATOM 829 C CA . GLU A 1 100 ? 9.367 14.405 -20.752 1.00 67.94 100 GLU A CA 1
ATOM 830 C C . GLU A 1 100 ? 10.659 13.763 -20.229 1.00 67.94 100 GLU A C 1
ATOM 832 O O . GLU A 1 100 ? 10.754 13.349 -19.066 1.00 67.94 100 GLU A O 1
ATOM 837 N N . ARG A 1 101 ? 11.673 13.658 -21.094 1.00 64.38 101 ARG A N 1
ATOM 838 C CA . ARG A 1 101 ? 12.997 13.192 -20.675 1.00 64.38 101 ARG A CA 1
ATOM 839 C C . ARG A 1 101 ? 13.683 14.308 -19.903 1.00 64.38 101 ARG A C 1
ATOM 841 O O . ARG A 1 101 ? 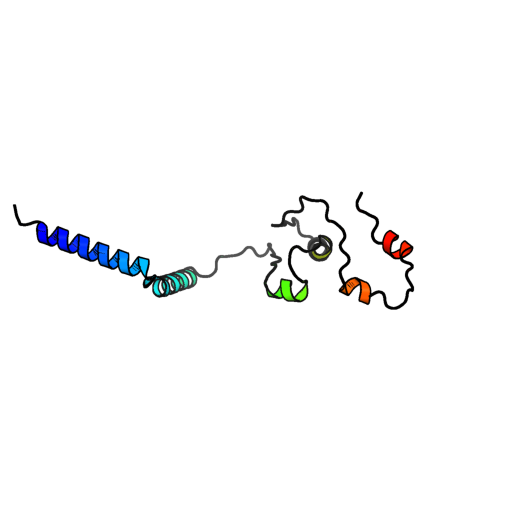14.089 15.310 -20.483 1.00 64.38 101 ARG A O 1
ATOM 848 N N . LYS A 1 102 ? 13.812 14.122 -18.592 1.00 64.25 102 LYS A N 1
ATOM 849 C CA . LYS A 1 102 ? 14.510 15.052 -17.708 1.00 64.25 102 LYS A CA 1
ATOM 850 C C . LYS A 1 102 ? 15.903 14.515 -17.404 1.00 64.25 102 LYS A C 1
ATOM 852 O O . LYS A 1 102 ? 16.039 13.388 -16.948 1.00 64.25 102 LYS A O 1
ATOM 857 N N . LEU A 1 103 ? 16.915 15.339 -17.649 1.00 60.88 103 LEU A N 1
ATOM 858 C CA . LEU A 1 103 ? 18.293 15.070 -17.251 1.00 60.88 103 LEU A CA 1
ATOM 859 C C . LEU A 1 103 ? 18.413 15.138 -15.723 1.00 60.88 103 LEU A C 1
ATOM 861 O O . LEU A 1 103 ? 18.232 16.210 -15.138 1.00 60.88 103 LEU A O 1
ATOM 865 N N . GLU A 1 104 ? 18.720 14.014 -15.076 1.00 63.81 104 GLU A N 1
ATOM 866 C CA . GLU A 1 104 ? 19.095 14.009 -13.662 1.00 63.81 104 GLU A CA 1
ATOM 867 C C . GLU A 1 104 ? 20.588 14.333 -13.523 1.00 63.81 104 GLU A C 1
ATOM 869 O O . GLU A 1 104 ? 21.428 13.859 -14.284 1.00 63.81 104 GLU A O 1
ATOM 874 N N . TYR A 1 105 ? 20.943 15.152 -12.528 1.00 59.88 105 TYR A N 1
ATOM 875 C CA . TYR A 1 105 ? 22.329 15.590 -12.306 1.00 59.88 105 TYR A CA 1
ATOM 876 C C . TYR A 1 105 ? 23.308 14.412 -12.136 1.00 59.88 105 TYR A C 1
ATOM 878 O O . TYR A 1 105 ? 24.451 14.486 -12.578 1.00 59.88 105 TYR A O 1
ATOM 886 N N . ASN A 1 106 ? 22.840 13.306 -11.549 1.00 60.19 106 ASN A N 1
ATOM 887 C CA . ASN A 1 106 ? 23.632 12.095 -11.334 1.00 60.19 106 ASN A CA 1
ATOM 888 C C . ASN A 1 106 ? 23.965 11.343 -12.634 1.00 60.19 106 ASN A C 1
ATOM 890 O O . ASN A 1 106 ? 24.959 10.625 -12.680 1.00 60.19 106 ASN A O 1
ATOM 894 N N . ASP A 1 107 ? 23.172 11.515 -13.693 1.00 63.72 107 ASP A N 1
ATOM 895 C CA . ASP A 1 107 ? 23.460 10.894 -14.990 1.00 63.72 107 ASP A CA 1
ATOM 896 C C . ASP A 1 107 ? 24.582 11.656 -15.707 1.00 63.72 107 ASP A C 1
ATOM 898 O O . ASP A 1 107 ? 25.430 11.060 -16.371 1.00 63.72 107 ASP A O 1
ATOM 902 N N . VAL A 1 108 ? 24.646 12.976 -15.502 1.00 62.53 108 VAL A N 1
ATOM 903 C CA . VAL A 1 108 ? 25.674 13.852 -16.086 1.00 62.53 108 VAL A CA 1
ATOM 904 C C . VAL A 1 108 ? 27.060 13.550 -15.512 1.00 62.53 108 VAL A C 1
ATOM 906 O O . VAL A 1 108 ? 28.043 13.586 -16.246 1.00 62.53 108 VAL A O 1
ATOM 909 N N . THR A 1 109 ? 27.158 13.199 -14.227 1.00 60.53 109 THR A N 1
ATOM 910 C CA . THR A 1 109 ? 28.442 12.875 -13.581 1.00 60.53 109 THR A CA 1
ATOM 911 C C . THR A 1 109 ? 28.999 11.506 -13.976 1.00 60.53 109 THR A C 1
ATOM 913 O O . THR A 1 109 ? 30.187 11.262 -13.781 1.00 60.53 109 THR A O 1
ATOM 916 N N . SER A 1 110 ? 28.180 10.623 -14.560 1.00 60.00 110 SER A N 1
ATOM 917 C CA . SER A 1 110 ? 28.647 9.347 -15.125 1.00 60.00 110 SER A CA 1
ATOM 918 C C . SER A 1 110 ? 29.391 9.516 -16.460 1.00 60.00 110 SER A C 1
ATOM 920 O O . SER A 1 110 ? 30.153 8.637 -16.867 1.00 60.00 110 SER A O 1
ATOM 922 N N . ILE A 1 111 ? 29.220 10.664 -17.126 1.00 63.22 111 ILE A N 1
ATOM 923 C CA . ILE A 1 111 ? 29.906 11.012 -18.373 1.00 63.22 111 ILE A CA 1
ATOM 924 C C . ILE A 1 111 ? 31.265 11.619 -18.017 1.00 63.22 111 ILE A C 1
ATOM 926 O O . ILE A 1 111 ? 31.434 12.834 -17.967 1.00 63.22 111 ILE A O 1
ATOM 930 N N . ASN A 1 112 ? 32.237 10.760 -17.718 1.00 56.72 112 ASN A N 1
ATOM 931 C CA . ASN A 1 112 ? 33.508 11.206 -17.150 1.00 56.72 112 ASN A CA 1
ATOM 932 C C . ASN A 1 112 ? 34.530 11.710 -18.192 1.00 56.72 112 ASN A C 1
ATOM 934 O O . ASN A 1 112 ? 35.454 12.412 -17.811 1.00 56.72 112 ASN A O 1
ATOM 938 N N . ASP A 1 113 ? 34.382 11.406 -19.492 1.00 53.44 113 ASP A N 1
ATOM 939 C CA . ASP A 1 113 ? 35.502 11.559 -20.450 1.00 53.44 113 ASP A CA 1
ATOM 940 C C . ASP A 1 113 ? 35.124 12.022 -21.868 1.00 53.44 113 ASP A C 1
ATOM 942 O O . ASP A 1 113 ? 35.794 11.705 -22.851 1.00 53.44 113 ASP A O 1
ATOM 946 N N . SER A 1 114 ? 34.050 12.786 -22.045 1.00 56.69 114 SER A N 1
ATOM 947 C CA . SER A 1 114 ? 33.768 13.368 -23.363 1.00 56.69 114 SER A CA 1
ATOM 948 C C . SER A 1 114 ? 33.409 14.830 -23.221 1.00 56.69 114 SER A C 1
ATOM 950 O O . SER A 1 114 ? 32.424 15.177 -22.574 1.00 56.69 114 SER A O 1
ATOM 952 N N . VAL A 1 115 ? 34.220 15.692 -23.841 1.00 62.00 115 VAL A N 1
ATOM 953 C CA . VAL A 1 115 ? 33.860 17.084 -24.121 1.00 62.00 115 VAL A CA 1
ATOM 954 C C . VAL A 1 115 ? 32.677 17.031 -25.084 1.00 62.00 115 VAL A C 1
ATOM 956 O O . VAL A 1 115 ? 32.846 17.097 -26.296 1.00 62.00 115 VAL A O 1
ATOM 959 N N . LEU A 1 116 ? 31.481 16.806 -24.546 1.00 65.44 116 LEU A N 1
ATOM 960 C CA . LEU A 1 116 ? 30.258 16.807 -25.324 1.00 65.44 116 LEU A CA 1
ATOM 961 C C . LEU A 1 116 ? 29.940 18.257 -25.652 1.00 65.44 116 LEU A C 1
ATOM 963 O O . LEU A 1 116 ? 29.734 19.104 -24.778 1.00 65.44 116 LEU A O 1
ATOM 967 N N . THR A 1 117 ? 29.901 18.548 -26.939 1.00 65.88 117 THR A N 1
ATOM 968 C CA . THR A 1 117 ? 29.445 19.834 -27.444 1.00 65.88 117 THR A CA 1
ATOM 969 C C . THR A 1 117 ? 27.970 19.993 -27.061 1.00 65.88 117 THR A C 1
ATOM 971 O O . THR A 1 117 ? 27.206 19.031 -27.117 1.00 65.88 117 THR A O 1
ATOM 974 N N . LEU A 1 118 ? 27.509 21.210 -26.748 1.00 60.09 118 LEU A N 1
ATOM 975 C CA . LEU A 1 118 ? 26.089 21.513 -26.460 1.00 60.09 118 LEU A CA 1
ATOM 976 C C . LEU A 1 118 ? 25.110 20.912 -27.493 1.00 60.09 118 LEU A C 1
ATOM 978 O O . LEU A 1 118 ? 23.984 20.547 -27.166 1.00 60.09 118 LEU A O 1
ATOM 982 N N . LYS A 1 119 ? 25.561 20.764 -28.743 1.00 59.50 119 LYS A N 1
ATOM 983 C CA . LYS A 1 119 ? 24.822 20.131 -29.842 1.00 59.50 119 LYS A CA 1
ATOM 984 C C . LYS A 1 119 ? 24.685 18.608 -29.699 1.00 59.50 119 LYS A C 1
ATOM 986 O O . LYS A 1 119 ? 23.648 18.060 -30.051 1.00 59.50 119 LYS A O 1
ATOM 991 N N . GLU A 1 120 ? 25.702 17.932 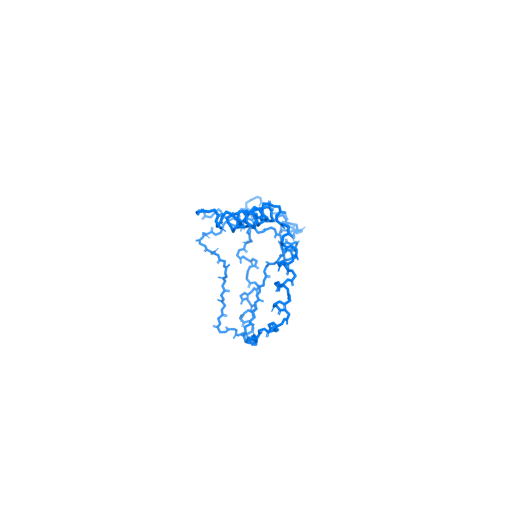-29.179 1.00 66.25 120 GLU A N 1
ATOM 992 C CA . GLU A 1 120 ? 25.694 16.485 -28.925 1.00 66.25 120 GLU A CA 1
ATOM 993 C C . GLU A 1 120 ? 24.825 16.159 -27.711 1.00 66.25 120 GLU A C 1
ATOM 995 O O . GLU A 1 120 ? 24.026 15.229 -27.766 1.00 66.25 120 GLU A O 1
ATOM 1000 N N . VAL A 1 121 ? 24.868 17.005 -26.675 1.00 70.25 121 VAL A N 1
ATOM 1001 C CA . VAL A 1 121 ? 23.934 16.929 -25.539 1.00 70.25 121 VAL A CA 1
ATOM 1002 C C . VAL A 1 121 ? 22.486 17.093 -26.014 1.00 70.25 121 VAL A C 1
ATOM 1004 O O . VAL A 1 121 ? 21.629 16.288 -25.657 1.00 70.25 121 VAL A O 1
ATOM 1007 N N . LYS A 1 122 ? 22.209 18.067 -26.894 1.00 63.66 122 LYS A N 1
ATOM 1008 C CA . LYS A 1 122 ? 20.865 18.257 -27.467 1.00 63.66 122 LYS A CA 1
ATOM 1009 C C . LYS A 1 122 ? 20.394 17.061 -28.312 1.00 63.66 122 LYS A C 1
ATOM 1011 O O . LYS A 1 122 ? 19.205 16.779 -28.351 1.00 63.66 122 LYS A O 1
ATOM 1016 N N . ASN A 1 123 ? 21.302 16.321 -28.950 1.00 67.69 123 ASN A N 1
ATOM 1017 C CA . ASN A 1 123 ? 20.95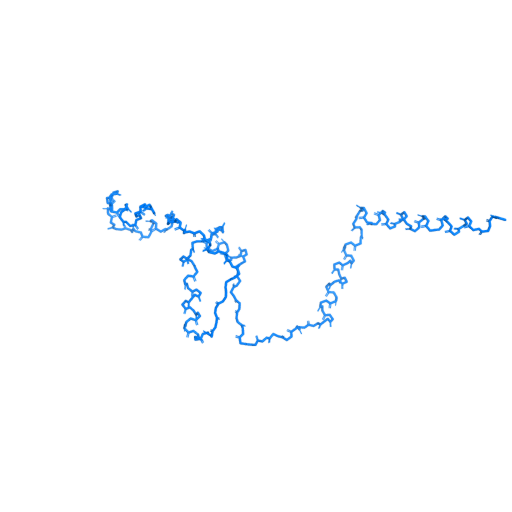4 15.113 -29.710 1.00 67.69 123 ASN A CA 1
ATOM 1018 C C . ASN A 1 123 ? 20.664 13.891 -28.826 1.00 67.69 123 ASN A C 1
ATOM 1020 O O . ASN A 1 123 ? 19.945 12.990 -29.255 1.00 67.69 123 ASN A O 1
ATOM 1024 N N . LEU A 1 124 ? 21.206 13.841 -27.608 1.00 66.12 124 LEU A N 1
ATOM 1025 C CA . LEU A 1 124 ? 20.862 12.800 -26.633 1.00 66.12 124 LEU A CA 1
ATOM 1026 C C . LEU A 1 124 ? 19.451 13.026 -26.061 1.00 66.12 124 LEU A C 1
ATOM 1028 O O . LEU A 1 124 ? 18.725 12.066 -25.783 1.00 66.12 124 LEU A O 1
ATOM 1032 N N . PHE A 1 125 ? 19.033 14.294 -25.990 1.00 65.81 125 PHE A N 1
ATOM 1033 C CA . PHE A 1 125 ? 17.729 14.732 -25.490 1.00 65.81 125 PHE A CA 1
ATOM 1034 C C . PHE A 1 125 ? 17.038 15.687 -26.483 1.00 65.81 125 PHE A C 1
ATOM 1036 O O . PHE A 1 125 ? 16.886 16.869 -26.174 1.00 65.81 125 PHE A O 1
ATOM 1043 N N . PRO A 1 126 ? 16.644 15.220 -27.688 1.00 55.41 126 PRO A N 1
ATOM 1044 C CA . PRO A 1 126 ? 15.860 16.026 -28.615 1.00 55.41 126 PRO A CA 1
ATOM 1045 C C . PRO A 1 126 ? 14.556 16.463 -27.953 1.00 55.41 126 PRO A C 1
ATOM 1047 O O . PRO A 1 126 ? 13.954 15.680 -27.207 1.00 55.41 126 PRO A O 1
ATOM 1050 N N . ASP A 1 127 ? 14.163 17.708 -28.239 1.00 56.09 127 ASP A N 1
ATOM 1051 C CA . ASP A 1 127 ? 12.890 18.273 -27.800 1.00 56.09 127 ASP A CA 1
ATOM 1052 C C . ASP A 1 127 ? 11.756 17.287 -28.137 1.00 56.09 127 ASP A C 1
ATOM 1054 O O . ASP A 1 127 ? 11.774 16.677 -29.210 1.00 56.09 127 ASP A O 1
ATOM 1058 N N . PRO A 1 128 ? 10.810 17.060 -27.210 1.00 54.44 128 PRO A N 1
ATOM 1059 C CA . PRO A 1 128 ? 9.746 16.071 -27.379 1.00 54.44 128 PRO A CA 1
ATOM 1060 C C . PRO A 1 128 ? 8.674 16.464 -28.416 1.00 54.44 128 PRO A C 1
ATOM 1062 O O . PRO A 1 128 ? 7.742 15.671 -28.609 1.00 54.44 128 PRO A O 1
ATOM 1065 N N . ASP A 1 129 ? 8.827 17.636 -29.044 1.00 53.19 129 ASP A N 1
ATOM 1066 C CA . ASP A 1 129 ? 7.968 18.219 -30.083 1.00 53.19 129 ASP A CA 1
ATOM 1067 C C . ASP A 1 129 ? 8.242 17.638 -31.482 1.00 53.19 129 ASP A C 1
ATOM 1069 O O . ASP A 1 129 ? 9.390 17.739 -31.979 1.00 53.19 129 ASP A O 1
#

Organism: NCBI:txid408172

Foldseek 3Di:
DPPCVVVVVVVVVVVVVVVVCVVVVVCVVVVVVVVVVVDVVVDDDDDDPLDDDDDCDPVNCVVQHDDPDDPVVCVVVVVVCVVVVPPDDDDPDDPPDDDQDDDDPVVVVVCPDDPQDPVNVCVVRPDPD

Radius of gyration: 29.17 Å; chains: 1; bounding box: 82×39×68 Å

Secondary structure (DSSP, 8-state):
--SSHHHHHHHHHHHHHHHHHHHTTTTHHHHHHHHHHHHHHH-PPPPPTT-------HHHHHHH-SSSPPGGGGHHHHHHHHHTT-S----SS---SPPP----HHHHTT--S----HHHHHHHS----

InterPro domains:
  IPR007890 CHASE2 [PF05226] (15-113)

Sequence (129 aa):
MQKDYPYIIISFGVAIVFIILTWFELYEGMENKLLDLRFLNRGKIETRNDIATLDMDSKSLQVVGRWPWSREKHVPSILAAKEHQMDALAFDIFFIERQERKLEYNDVTSINDSVLTLKEVKNLFPDPD